Protein 2Q0V (pdb70)

Foldseek 3Di:
DDDDPDDDAPQVVLVVVQVAQVPPHPPPKGKHAPDPPPSSSFKMWMWAQADPPFLSHRAIWIKMWGHDNCPPAAGTWIFTQWFWDAPQADPQGTGNQCVFVCSVVPDSPADPVNVSVSVNVSCPDPRHRHDDTDPGPDGD

Organism: Plasmodium falciparum (isolate 3D7) (NCBI:txid36329)

Structure (mmCIF, N/CA/C/O backbone):
data_2Q0V
#
_entry.id   2Q0V
#
_cell.length_a   101.474
_cell.length_b   101.474
_cell.length_c   83.871
_cell.angle_alpha   90.000
_cell.angle_beta   90.000
_cell.angle_gamma   120.000
#
_symmetry.space_group_name_H-M   'P 65 2 2'
#
loop_
_entity.id
_entity.type
_entity.pdbx_description
1 polymer 'Ubiquitin-conjugating enzyme E2, putative'
2 non-polymer 'PHOSPHATE ION'
3 water water
#
loop_
_atom_site.group_PDB
_atom_site.id
_atom_site.type_symbol
_atom_site.label_atom_id
_atom_site.label_alt_id
_atom_site.label_comp_id
_atom_site.label_asym_id
_atom_site.label_entity_id
_atom_site.label_seq_id
_atom_site.pdbx_PDB_ins_code
_atom_site.Cartn_x
_atom_site.Cartn_y
_atom_site.Cartn_z
_atom_site.occupancy
_atom_site.B_iso_or_equiv
_atom_site.auth_seq_id
_atom_site.auth_comp_id
_atom_site.auth_asym_id
_atom_site.auth_atom_id
_atom_site.pdbx_PDB_model_num
ATOM 1 N N . ASN A 1 13 ? -0.570 -25.840 10.692 1.00 61.96 13 ASN A N 1
ATOM 2 C CA . ASN A 1 13 ? 0.910 -25.586 10.872 1.00 61.61 13 ASN A CA 1
ATOM 3 C C . ASN A 1 13 ? 1.637 -26.538 11.829 1.00 59.95 13 ASN A C 1
ATOM 4 O O . ASN A 1 13 ? 1.258 -26.665 12.988 1.00 60.01 13 ASN A O 1
ATOM 9 N N . LEU A 1 14 ? 2.687 -27.177 11.312 1.00 58.00 14 LEU A N 1
ATOM 10 C CA . LEU A 1 14 ? 3.372 -28.304 11.954 1.00 56.34 14 LEU A CA 1
ATOM 11 C C . LEU A 1 14 ? 4.455 -27.862 12.971 1.00 55.81 14 LEU A C 1
ATOM 12 O O . LEU A 1 14 ? 5.116 -26.810 12.811 1.00 55.92 14 LEU A O 1
ATOM 17 N N . TYR A 1 15 ? 4.608 -28.654 14.034 1.00 53.88 15 TYR A N 1
ATOM 18 C CA . TYR A 1 15 ? 5.674 -28.429 14.985 1.00 52.10 15 TYR A CA 1
ATOM 19 C C . TYR A 1 15 ? 6.315 -29.746 15.321 1.00 51.39 15 TYR A C 1
ATOM 20 O O . TYR A 1 15 ? 5.629 -30.709 15.632 1.00 51.02 15 TYR A O 1
ATOM 29 N N . PHE A 1 16 ? 7.635 -29.788 15.229 1.00 50.66 16 PHE A N 1
ATOM 30 C CA . PHE A 1 16 ? 8.406 -30.829 15.906 1.00 50.97 16 PHE A CA 1
ATOM 31 C C . PHE A 1 16 ? 9.865 -30.388 16.089 1.00 50.74 16 PHE A C 1
ATOM 32 O O . PHE A 1 16 ? 10.412 -29.625 15.294 1.00 50.10 16 PHE A O 1
ATOM 40 N N . GLN A 1 17 ? 10.446 -30.831 17.197 1.00 50.90 17 GLN A N 1
ATOM 41 C CA . GLN A 1 17 ? 11.860 -30.647 17.479 1.00 51.05 17 GLN A CA 1
ATOM 42 C C . GLN A 1 17 ? 12.587 -31.704 16.648 1.00 50.68 17 GLN A C 1
ATOM 43 O O . GLN A 1 17 ? 12.038 -32.784 16.400 1.00 51.55 17 GLN A O 1
ATOM 49 N N . GLY A 1 18 ? 13.792 -31.416 16.182 1.00 49.58 18 GLY A N 1
ATOM 50 C CA . GLY A 1 18 ? 14.523 -32.457 15.473 1.00 48.19 18 GLY A CA 1
ATOM 51 C C . GLY A 1 18 ? 14.511 -32.386 13.958 1.00 47.05 18 GLY A C 1
ATOM 52 O O . GLY A 1 18 ? 13.971 -31.448 13.359 1.00 46.85 18 GLY A O 1
ATOM 53 N N . ILE A 1 19 ? 15.110 -33.397 13.343 1.00 46.37 19 ILE A N 1
ATOM 54 C CA . ILE A 1 19 ? 15.339 -33.391 11.902 1.00 46.34 19 ILE A CA 1
ATOM 55 C C . ILE A 1 19 ? 14.042 -33.301 11.112 1.00 45.87 19 ILE A C 1
ATOM 56 O O . ILE A 1 19 ? 13.037 -33.892 11.496 1.00 45.91 19 ILE A O 1
ATOM 61 N N . VAL A 1 20 ? 14.096 -32.544 10.017 1.00 45.42 20 VAL A N 1
ATOM 62 C CA . VAL A 1 20 ? 12.945 -32.265 9.159 1.00 44.59 20 VAL A CA 1
ATOM 63 C C . VAL A 1 20 ? 13.151 -32.992 7.831 1.00 44.34 20 VAL A C 1
ATOM 64 O O . VAL A 1 20 ? 14.289 -33.304 7.475 1.00 44.62 20 VAL A O 1
ATOM 68 N N . PRO A 1 21 ? 12.058 -33.298 7.107 1.00 43.80 21 PRO A N 1
ATOM 69 C CA . PRO A 1 21 ? 12.229 -33.950 5.809 1.00 43.63 21 PRO A CA 1
ATOM 70 C C . PRO A 1 21 ? 13.014 -33.107 4.782 1.00 43.38 21 PRO A C 1
ATOM 71 O O . PRO A 1 21 ? 12.989 -31.877 4.853 1.00 43.21 21 PRO A O 1
ATOM 75 N N . ARG A 1 22 ? 13.671 -33.792 3.843 1.00 42.94 22 ARG A N 1
ATOM 76 C CA . ARG A 1 22 ? 14.473 -33.197 2.777 1.00 42.79 22 ARG A CA 1
ATOM 77 C C . ARG A 1 22 ? 13.851 -31.948 2.199 1.00 43.33 22 ARG A C 1
ATOM 78 O O . ARG A 1 22 ? 14.535 -30.959 1.984 1.00 44.03 22 ARG A O 1
ATOM 86 N N . SER A 1 23 ? 12.547 -31.985 1.974 1.00 43.72 23 SER A N 1
ATOM 87 C CA . SER A 1 23 ? 11.871 -30.893 1.307 1.00 44.25 23 SER A CA 1
ATOM 88 C C . SER A 1 23 ? 11.773 -29.668 2.210 1.00 44.25 23 SER A C 1
ATOM 89 O O . SER A 1 23 ? 11.916 -28.538 1.736 1.00 44.77 23 SER A O 1
ATOM 92 N N . PHE A 1 24 ? 11.521 -29.898 3.499 1.00 44.18 24 PHE A N 1
ATOM 93 C CA . PHE A 1 24 ? 11.502 -28.838 4.525 1.00 43.87 24 PHE A CA 1
ATOM 94 C C . PHE A 1 24 ? 12.897 -28.211 4.696 1.00 42.28 24 PHE A C 1
ATOM 95 O O . PHE A 1 24 ? 13.067 -27.002 4.726 1.00 41.60 24 PHE A O 1
ATOM 103 N N . ARG A 1 25 ? 13.891 -29.069 4.805 1.00 41.14 25 ARG A N 1
ATOM 104 C CA . ARG A 1 25 ? 15.268 -28.654 4.913 1.00 41.09 25 ARG A CA 1
ATOM 105 C C . ARG A 1 25 ? 15.709 -27.715 3.739 1.00 41.16 25 ARG A C 1
ATOM 106 O O . ARG A 1 25 ? 16.295 -26.673 3.977 1.00 41.52 25 ARG A O 1
ATOM 114 N N . LEU A 1 26 ? 15.382 -28.083 2.504 1.00 40.64 26 LEU A N 1
ATOM 115 C CA . LEU A 1 26 ? 15.761 -27.320 1.337 1.00 40.75 26 LEU A CA 1
ATOM 116 C C . LEU A 1 26 ? 14.942 -26.053 1.210 1.00 41.25 26 LEU A C 1
ATOM 117 O O . LEU A 1 26 ? 15.445 -25.024 0.753 1.00 42.29 26 LEU A O 1
ATOM 122 N N . LEU A 1 27 ? 13.698 -26.090 1.663 1.00 41.47 27 LEU A N 1
ATOM 123 C CA . LEU A 1 27 ? 12.932 -24.852 1.792 1.00 41.67 27 LEU A CA 1
ATOM 124 C C . LEU A 1 27 ? 13.538 -23.853 2.795 1.00 41.20 27 LEU A C 1
ATOM 125 O O . LEU A 1 27 ? 13.530 -22.661 2.534 1.00 41.63 27 LEU A O 1
ATOM 130 N N . ASP A 1 28 ? 14.079 -24.336 3.917 1.00 40.97 28 ASP A N 1
ATOM 131 C CA . ASP A 1 28 ? 14.789 -23.482 4.890 1.00 40.65 28 ASP A CA 1
ATOM 132 C C . ASP A 1 28 ? 16.036 -22.787 4.288 1.00 39.81 28 ASP A C 1
ATOM 133 O O . ASP A 1 28 ? 16.194 -21.576 4.404 1.00 38.71 28 ASP A O 1
ATOM 138 N N . GLU A 1 29 ? 16.884 -23.583 3.633 1.00 38.86 29 GLU A N 1
ATOM 139 C CA . GLU A 1 29 ? 18.068 -23.105 2.942 1.00 38.62 29 GLU A CA 1
ATOM 140 C C . GLU A 1 29 ? 17.746 -22.167 1.780 1.00 38.97 29 GLU A C 1
ATOM 141 O O . GLU A 1 29 ? 18.501 -21.232 1.514 1.00 38.17 29 GLU A O 1
ATOM 147 N N . LEU A 1 30 ? 16.619 -22.396 1.107 1.00 39.58 30 LEU A N 1
ATOM 148 C CA . LEU A 1 30 ? 16.208 -21.524 0.016 1.00 40.06 30 LEU A CA 1
ATOM 149 C C . LEU A 1 30 ? 15.818 -20.128 0.505 1.00 40.09 30 LEU A C 1
ATOM 150 O O . LEU A 1 30 ? 16.188 -19.116 -0.094 1.00 39.81 30 LEU A O 1
ATOM 155 N N . GLU A 1 31 ? 15.067 -20.095 1.599 1.00 40.88 31 GLU A N 1
ATOM 156 C CA . GLU A 1 31 ? 14.624 -18.859 2.244 1.00 42.17 31 GLU A CA 1
ATOM 157 C C . GLU A 1 31 ? 15.814 -18.065 2.773 1.00 40.68 31 GLU A C 1
ATOM 158 O O . GLU A 1 31 ? 15.847 -16.837 2.688 1.00 40.41 31 GLU A O 1
ATOM 164 N N . ARG A 1 32 ? 16.778 -18.796 3.316 1.00 40.12 32 ARG A N 1
ATOM 165 C CA . ARG A 1 32 ? 18.061 -18.269 3.741 1.00 39.99 32 ARG A CA 1
ATOM 166 C C . ARG A 1 32 ? 18.851 -17.634 2.587 1.00 40.21 32 ARG A C 1
ATOM 167 O O . ARG A 1 32 ? 19.302 -16.508 2.706 1.00 39.60 32 ARG A O 1
ATOM 175 N N . GLY A 1 33 ? 19.017 -18.371 1.489 1.00 40.95 33 GLY A N 1
ATOM 176 C CA . GLY A 1 33 ? 19.665 -17.876 0.298 1.00 42.16 33 GLY A CA 1
ATOM 177 C C . GLY A 1 33 ? 19.002 -16.661 -0.322 1.00 43.69 33 GLY A C 1
ATOM 178 O O . GLY A 1 33 ? 19.689 -15.709 -0.661 1.00 43.33 33 GLY A O 1
ATOM 179 N N . GLN A 1 34 ? 17.670 -16.701 -0.455 1.00 45.38 34 GLN A N 1
ATOM 180 C CA . GLN A 1 34 ? 16.874 -15.660 -1.139 1.00 47.31 34 GLN A CA 1
ATOM 181 C C . GLN A 1 34 ? 16.941 -14.338 -0.420 1.00 47.19 34 GLN A C 1
ATOM 182 O O . GLN A 1 34 ? 16.996 -13.286 -1.055 1.00 47.96 34 GLN A O 1
ATOM 188 N N . LYS A 1 35 ? 16.878 -14.392 0.903 1.00 47.11 35 LYS A N 1
ATOM 189 C CA . LYS A 1 35 ? 17.361 -13.299 1.716 1.00 47.41 35 LYS A CA 1
ATOM 190 C C . LYS A 1 35 ? 18.861 -13.246 1.356 0.50 47.75 35 LYS A C 1
ATOM 191 O O . LYS A 1 35 ? 19.611 -14.165 1.686 0.50 48.20 35 LYS A O 1
ATOM 197 N N . GLY A 1 36 ? 19.293 -12.217 0.630 1.00 47.56 36 GLY A N 1
ATOM 198 C CA . GLY A 1 36 ? 20.691 -12.118 0.264 1.00 47.39 36 GLY A CA 1
ATOM 199 C 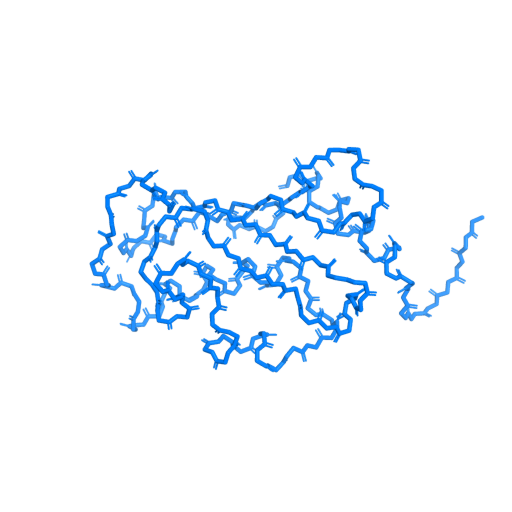C . GLY A 1 36 ? 21.583 -12.248 1.485 1.00 47.83 36 GLY A C 1
ATOM 200 O O . GLY A 1 36 ? 22.735 -11.772 1.498 1.00 47.92 36 GLY A O 1
ATOM 201 N N . VAL A 1 38 ? 23.950 -13.790 2.356 1.00 44.27 38 VAL A N 1
ATOM 202 C CA . VAL A 1 38 ? 23.872 -14.669 3.521 1.00 42.26 38 VAL A CA 1
ATOM 203 C C . VAL A 1 38 ? 25.146 -14.330 4.246 1.00 42.39 38 VAL A C 1
ATOM 204 O O . VAL A 1 38 ? 25.281 -13.148 4.605 1.00 43.99 38 VAL A O 1
ATOM 208 N N . SER A 1 39 ? 26.082 -15.257 4.439 1.00 40.68 39 SER A N 1
ATOM 209 C CA . SER A 1 39 ? 27.354 -14.864 5.006 1.00 41.10 39 SER A CA 1
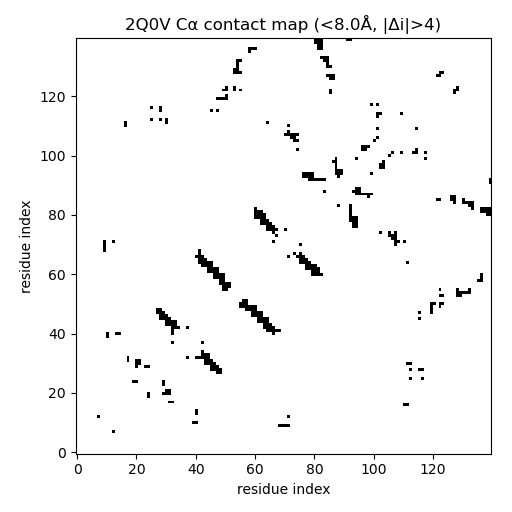ATOM 210 C C . SER A 1 39 ? 28.193 -14.195 3.916 1.00 41.43 39 SER A C 1
ATOM 211 O O . SER A 1 39 ? 27.786 -14.164 2.715 1.00 43.11 39 SER A O 1
ATOM 214 N N . GLU A 1 40 ? 29.333 -13.661 4.319 1.00 39.69 40 GLU A N 1
ATOM 215 C CA . GLU A 1 40 ? 30.252 -12.987 3.394 1.00 39.85 40 GLU A CA 1
ATOM 216 C C . GLU A 1 40 ? 31.168 -13.961 2.624 1.00 39.04 40 GLU A C 1
ATOM 217 O O . GLU A 1 40 ? 31.558 -15.008 3.148 1.00 40.50 40 GLU A O 1
ATOM 223 N N . GLY A 1 41 ? 31.489 -13.716 1.370 1.00 38.79 41 GLY A N 1
ATOM 224 C CA . GLY A 1 41 ? 30.683 -13.126 0.361 1.00 38.46 41 GLY A CA 1
ATOM 225 C C . GLY A 1 41 ? 30.407 -14.420 -0.398 1.00 38.83 41 GLY A C 1
ATOM 226 O O . GLY A 1 41 ? 31.267 -14.949 -1.134 1.00 37.58 41 GLY A O 1
ATOM 227 N N . VAL A 1 42 ? 29.250 -15.005 -0.088 1.00 38.97 42 VAL A N 1
ATOM 228 C CA . VAL A 1 42 ? 28.734 -16.131 -0.824 1.00 39.04 42 VAL A CA 1
ATOM 229 C C . VAL A 1 42 ? 27.292 -15.807 -1.123 1.00 38.74 42 VAL A C 1
ATOM 230 O O . VAL A 1 42 ? 26.650 -15.045 -0.422 1.00 38.80 42 VAL A O 1
ATOM 234 N N . SER A 1 43 ? 26.799 -16.357 -2.217 1.00 39.11 43 SER A N 1
ATOM 235 C CA . SER A 1 43 ? 25.379 -16.361 -2.452 1.00 38.74 43 SER A CA 1
ATOM 236 C C . SER A 1 43 ? 24.992 -17.744 -2.975 1.00 37.88 43 SER A C 1
ATOM 237 O O . SER A 1 43 ? 25.844 -18.524 -3.427 1.00 37.75 43 SER A O 1
ATOM 240 N N . PHE A 1 44 ? 23.716 -18.071 -2.852 1.00 37.28 44 PHE A N 1
ATOM 241 C CA . PHE A 1 44 ? 23.213 -19.346 -3.348 1.00 36.75 44 PHE A CA 1
ATOM 242 C C . PHE A 1 44 ? 21.711 -19.282 -3.572 1.00 37.83 44 PHE A C 1
ATOM 243 O O . PHE A 1 44 ? 20.988 -18.542 -2.890 1.00 36.70 44 PHE A O 1
ATOM 251 N N . GLY A 1 45 ? 21.263 -20.055 -4.560 1.00 39.09 45 GLY A N 1
ATOM 252 C CA . GLY A 1 45 ? 19.844 -20.151 -4.881 1.00 41.02 45 GLY A CA 1
ATOM 253 C C . GLY A 1 45 ? 19.578 -21.239 -5.896 1.00 42.27 45 GLY A C 1
ATOM 254 O O . GLY A 1 45 ? 20.473 -21.974 -6.298 1.00 42.65 45 GLY A O 1
ATOM 255 N N . LEU A 1 46 ? 18.327 -21.350 -6.304 1.00 44.12 46 LEU A N 1
ATOM 256 C CA . LEU A 1 46 ? 17.927 -22.356 -7.262 1.00 45.56 46 LEU A CA 1
ATOM 257 C C . LEU A 1 46 ? 18.418 -21.985 -8.647 1.00 46.78 46 LEU A C 1
ATOM 258 O O . LEU A 1 46 ? 18.412 -20.827 -9.026 1.00 45.95 46 LEU A O 1
ATOM 263 N N . GLU A 1 47 ? 18.886 -22.983 -9.378 1.00 49.54 47 GLU A N 1
ATOM 264 C CA . GLU A 1 47 ? 19.278 -22.813 -10.774 1.00 52.78 47 GLU A CA 1
ATOM 265 C C . GLU A 1 47 ? 18.070 -22.324 -11.582 1.00 53.63 47 GLU A C 1
ATOM 266 O O . GLU A 1 47 ? 18.183 -21.396 -12.389 1.00 53.77 47 GLU A O 1
ATOM 272 N N . SER A 1 48 ? 16.907 -22.927 -11.336 1.00 55.35 48 SER A N 1
ATOM 273 C CA . SER A 1 48 ? 15.658 -22.430 -11.920 1.00 57.05 48 SER A CA 1
ATOM 274 C C . SER A 1 48 ? 14.483 -22.499 -10.942 1.00 57.86 48 SER A C 1
ATOM 275 O O . SER A 1 48 ? 14.261 -23.514 -10.270 1.00 57.76 48 SER A O 1
ATOM 278 N N . ALA A 1 49 ? 13.731 -21.405 -10.890 1.00 59.22 49 ALA A N 1
ATOM 279 C CA . ALA A 1 49 ? 12.669 -21.219 -9.903 1.00 60.64 49 ALA A CA 1
ATOM 280 C C . ALA A 1 49 ? 11.563 -22.280 -9.941 1.00 61.70 49 ALA A C 1
ATOM 281 O O . ALA A 1 49 ? 10.843 -22.452 -8.948 1.00 62.60 49 ALA A O 1
ATOM 283 N N . ASP A 1 50 ? 11.443 -22.999 -11.061 1.00 62.17 50 ASP A N 1
ATOM 284 C CA . ASP A 1 50 ? 10.395 -24.014 -11.221 1.00 62.75 50 ASP A CA 1
ATOM 285 C C . ASP A 1 50 ? 10.768 -25.455 -10.788 1.00 62.24 50 ASP A C 1
ATOM 286 O O . ASP A 1 50 ? 9.920 -26.350 -10.850 1.00 62.37 50 ASP A O 1
ATOM 291 N N . ASP A 1 51 ? 12.019 -25.681 -10.366 1.00 61.61 51 ASP A N 1
ATOM 292 C CA . ASP A 1 51 ? 12.469 -27.017 -9.914 1.00 60.36 51 ASP A CA 1
ATOM 293 C C . ASP A 1 51 ? 11.870 -27.387 -8.567 1.00 59.53 51 ASP A C 1
ATOM 294 O O . ASP A 1 51 ? 12.267 -26.852 -7.528 1.00 59.44 51 ASP A O 1
ATOM 299 N N . ILE A 1 52 ? 10.927 -28.325 -8.594 1.00 58.64 52 ILE A N 1
ATOM 300 C CA . ILE A 1 52 ? 10.138 -28.656 -7.404 1.00 57.43 52 ILE A CA 1
ATOM 301 C C . ILE A 1 52 ? 10.822 -29.701 -6.525 1.00 56.15 52 ILE A C 1
ATOM 302 O O . ILE A 1 52 ? 10.352 -30.002 -5.428 1.00 56.33 52 ILE A O 1
ATOM 307 N N . THR A 1 53 ? 11.929 -30.254 -7.011 1.00 54.31 53 THR A N 1
ATOM 308 C CA . THR A 1 53 ? 12.751 -31.143 -6.204 1.00 52.42 53 THR A CA 1
ATOM 309 C C . THR A 1 53 ? 13.813 -30.360 -5.408 1.00 50.77 53 THR A C 1
ATOM 310 O O . THR A 1 53 ? 14.445 -30.919 -4.494 1.00 50.58 53 THR A O 1
ATOM 314 N N . LEU A 1 54 ? 13.973 -29.072 -5.753 1.00 48.69 54 LEU A N 1
ATOM 315 C CA . LEU A 1 54 ? 14.974 -28.144 -5.166 1.00 46.87 54 LEU A CA 1
ATOM 316 C C . LEU A 1 54 ? 16.387 -28.743 -5.068 1.00 45.48 54 LEU A C 1
ATOM 317 O O . LEU A 1 54 ? 17.063 -28.614 -4.057 1.00 44.41 54 LEU A O 1
ATOM 322 N N . SER A 1 55 ? 16.817 -29.396 -6.136 1.00 43.98 55 SER A N 1
ATOM 323 C CA . SER A 1 55 ? 18.028 -30.180 -6.108 1.00 43.19 55 SER A CA 1
ATOM 324 C C . SER A 1 55 ? 19.267 -29.442 -6.620 1.00 42.09 55 SER A C 1
ATOM 325 O O . SER A 1 55 ? 20.363 -29.692 -6.140 1.00 41.59 55 SER A O 1
ATOM 328 N N . ASN A 1 56 ? 19.079 -28.575 -7.604 1.00 41.50 56 ASN A N 1
ATOM 329 C CA . ASN A 1 56 ? 20.171 -27.891 -8.305 1.00 41.63 56 ASN A CA 1
ATOM 330 C C . ASN A 1 56 ? 20.304 -26.412 -7.917 1.00 39.95 56 ASN A C 1
ATOM 331 O O . ASN A 1 56 ? 19.351 -25.630 -8.055 1.00 39.36 56 ASN A O 1
ATOM 336 N N . TRP A 1 57 ? 21.488 -26.030 -7.457 1.00 38.24 57 TRP A N 1
ATOM 337 C CA . TRP A 1 57 ? 21.680 -24.680 -6.930 1.00 37.55 57 TRP A CA 1
ATOM 338 C C . TRP A 1 57 ? 22.756 -23.944 -7.661 1.00 37.18 57 TRP A C 1
ATOM 339 O O . TRP A 1 57 ? 23.855 -24.468 -7.834 1.00 37.29 57 TRP A O 1
ATOM 350 N N . SER A 1 58 ? 22.424 -22.725 -8.077 1.00 37.23 58 SER A N 1
ATOM 351 C CA . SER A 1 58 ? 23.395 -21.760 -8.567 1.00 38.14 58 SER A CA 1
ATOM 352 C C . SER A 1 58 ? 23.991 -20.935 -7.417 1.00 37.59 58 SER A C 1
ATOM 353 O O . SER A 1 58 ? 23.260 -20.296 -6.662 1.00 37.63 58 SER A O 1
ATOM 356 N N . CYS A 1 59 ? 25.321 -20.947 -7.333 1.00 37.32 59 CYS A N 1
ATOM 357 C CA . CYS A 1 59 ? 26.081 -20.356 -6.233 1.00 37.18 59 CYS A CA 1
ATOM 358 C C . CYS A 1 59 ? 27.197 -19.422 -6.701 1.00 37.20 59 CYS A C 1
ATOM 359 O O . CYS A 1 59 ? 27.745 -19.582 -7.792 1.00 37.54 59 CYS A O 1
ATOM 362 N N . THR A 1 60 ? 27.529 -18.453 -5.860 1.00 37.50 60 THR A N 1
ATOM 363 C CA . THR A 1 60 ? 28.634 -17.535 -6.100 1.00 38.11 60 THR A CA 1
ATOM 364 C C . THR A 1 60 ? 29.549 -17.457 -4.869 1.00 38.48 60 THR A C 1
ATOM 365 O O . THR A 1 60 ? 29.067 -17.344 -3.722 1.00 38.30 60 THR A O 1
ATOM 369 N N . ILE A 1 61 ? 30.856 -17.520 -5.133 1.00 38.17 61 ILE A N 1
ATOM 370 C CA . ILE A 1 61 ? 31.910 -17.270 -4.162 1.00 38.89 61 ILE A CA 1
ATOM 371 C C . ILE A 1 61 ? 32.740 -16.036 -4.612 1.00 38.30 61 ILE A C 1
ATOM 372 O O . ILE A 1 61 ? 33.316 -16.023 -5.713 1.00 37.29 61 ILE A O 1
ATOM 377 N N . PHE A 1 62 ? 32.803 -15.020 -3.755 1.00 37.57 62 PHE A N 1
ATOM 378 C CA . PHE A 1 62 ? 33.826 -13.980 -3.876 1.00 36.83 62 PHE A CA 1
ATOM 379 C C . PHE A 1 62 ? 35.215 -14.486 -3.450 1.00 35.64 62 PHE A C 1
ATOM 380 O O . PHE A 1 62 ? 35.375 -15.108 -2.394 1.00 34.28 62 PHE A O 1
ATOM 388 N N . GLY A 1 63 ? 36.207 -14.247 -4.300 1.00 34.51 63 GLY A N 1
ATOM 389 C CA . GLY A 1 63 ? 37.598 -14.548 -3.983 1.00 33.94 63 GLY A CA 1
ATOM 390 C C . GLY A 1 63 ? 38.073 -13.900 -2.701 1.00 34.33 63 GLY A C 1
ATOM 391 O O . GLY A 1 63 ? 37.564 -12.878 -2.257 1.00 33.73 63 GLY A O 1
ATOM 392 N N . GLN A 1 64 ? 39.064 -14.510 -2.088 1.00 35.06 64 GLN A N 1
ATOM 393 C CA . GLN A 1 64 ? 39.527 -14.073 -0.784 1.00 35.95 64 GLN A CA 1
ATOM 394 C C . GLN A 1 64 ? 40.555 -12.892 -0.921 1.00 35.76 64 GLN A C 1
ATOM 395 O O . GLN A 1 64 ? 41.548 -13.005 -1.667 1.00 36.12 64 GLN A O 1
ATOM 401 N N . PRO A 1 65 ? 40.289 -11.738 -0.265 1.00 35.57 65 PRO A N 1
ATOM 402 C CA . PRO A 1 65 ? 41.300 -10.654 -0.313 1.00 36.11 65 PRO A CA 1
ATOM 403 C C . PRO A 1 65 ? 42.695 -11.101 0.156 1.00 37.57 65 PRO A C 1
ATOM 404 O O . PRO A 1 65 ? 42.840 -11.791 1.203 1.00 37.72 65 PRO A O 1
ATOM 408 N N . GLY A 1 66 ? 43.700 -10.737 -0.643 1.00 38.15 66 GLY A N 1
ATOM 409 C CA . GLY A 1 66 ? 45.099 -10.979 -0.322 1.00 38.17 66 GLY A CA 1
ATOM 410 C C . GLY A 1 66 ? 45.630 -12.271 -0.903 1.00 38.71 66 GLY A C 1
ATOM 411 O O . GLY A 1 66 ? 46.630 -12.808 -0.416 1.00 39.21 66 GLY A O 1
ATOM 412 N N . THR A 1 67 ? 44.979 -12.780 -1.945 1.00 38.37 67 THR A N 1
ATOM 413 C CA . THR A 1 67 ? 45.317 -14.097 -2.474 1.00 38.14 67 THR A CA 1
ATOM 414 C C . THR A 1 67 ? 45.264 -13.983 -3.981 1.00 38.77 67 THR A C 1
ATOM 415 O O . THR A 1 67 ? 44.815 -12.961 -4.506 1.00 39.23 67 THR A O 1
ATOM 419 N N . VAL A 1 68 ? 45.692 -15.020 -4.685 1.00 38.85 68 VAL A N 1
ATOM 420 C CA . VAL A 1 68 ? 45.561 -15.045 -6.141 1.00 39.32 68 VAL A CA 1
ATOM 421 C C . VAL A 1 68 ? 44.094 -15.013 -6.621 1.00 39.54 68 VAL A C 1
ATOM 422 O O . VAL A 1 68 ? 43.830 -14.955 -7.837 1.00 40.26 68 VAL A O 1
ATOM 426 N N . PHE A 1 69 ? 43.155 -15.087 -5.672 1.00 38.75 69 PHE A N 1
ATOM 427 C CA . PHE A 1 69 ? 41.706 -15.193 -5.943 1.00 38.10 69 PHE A CA 1
ATOM 428 C C . PHE A 1 69 ? 41.046 -13.830 -5.755 1.00 38.45 69 PHE A C 1
ATOM 429 O O . PHE A 1 69 ? 39.900 -13.625 -6.130 1.00 38.25 69 PHE A O 1
ATOM 437 N N . GLU A 1 70 ? 41.791 -12.928 -5.130 1.00 39.59 70 GLU A N 1
ATOM 438 C CA . GLU A 1 70 ? 41.417 -11.545 -4.871 1.00 41.48 70 GLU A CA 1
ATOM 439 C C . GLU A 1 70 ? 40.588 -10.936 -5.990 1.00 41.42 70 GLU A C 1
ATOM 440 O O . GLU A 1 70 ? 41.021 -10.937 -7.161 1.00 41.48 70 GLU A O 1
ATOM 446 N N . ASN A 1 71 ? 39.415 -10.416 -5.635 1.00 41.16 71 ASN A N 1
ATOM 447 C CA . ASN A 1 71 ? 38.546 -9.662 -6.575 1.00 41.81 71 ASN A CA 1
ATOM 448 C C . ASN A 1 71 ? 37.927 -10.440 -7.731 1.00 41.29 71 ASN A C 1
ATOM 449 O O . ASN A 1 71 ? 37.416 -9.843 -8.685 1.00 41.44 71 ASN A O 1
ATOM 454 N N . ARG A 1 72 ? 37.964 -11.762 -7.637 1.00 40.17 72 ARG A N 1
ATOM 455 C CA . ARG A 1 72 ? 37.339 -12.594 -8.636 1.00 38.75 72 ARG A CA 1
ATOM 456 C C . AR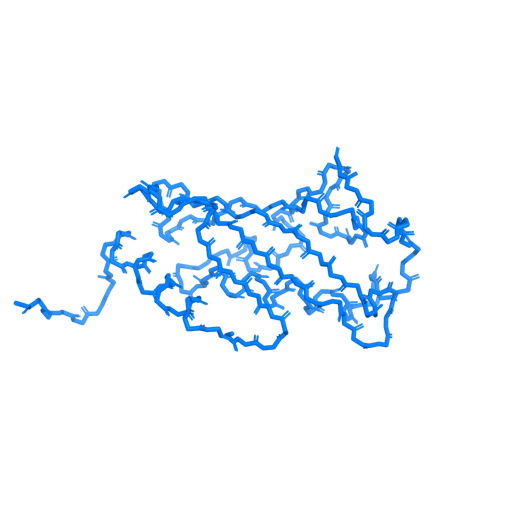G A 1 72 ? 36.033 -13.194 -8.111 1.00 37.81 72 ARG A C 1
ATOM 457 O O . ARG A 1 72 ? 35.881 -13.429 -6.902 1.00 37.47 72 ARG A O 1
ATOM 465 N N . ILE A 1 73 ? 35.107 -13.419 -9.037 1.00 36.40 73 ILE A N 1
ATOM 466 C CA . ILE A 1 73 ? 33.829 -14.026 -8.770 1.00 35.78 73 ILE A CA 1
ATOM 467 C C . ILE A 1 73 ? 33.860 -15.419 -9.356 1.00 35.07 73 ILE A C 1
ATOM 468 O O . ILE A 1 73 ? 34.190 -15.587 -10.525 1.00 35.05 73 ILE A O 1
ATOM 473 N N . TYR A 1 74 ? 33.516 -16.417 -8.545 1.00 34.33 74 TYR A N 1
ATOM 474 C CA . TYR A 1 74 ? 33.464 -17.793 -9.025 1.00 33.29 74 TYR A CA 1
ATOM 475 C C . TYR A 1 74 ? 32.050 -18.260 -8.991 1.00 33.40 74 TYR A C 1
ATOM 476 O O . TYR A 1 74 ? 31.378 -18.101 -7.976 1.00 33.59 74 TYR A O 1
ATOM 485 N N . SER A 1 75 ? 31.594 -18.800 -10.123 1.00 33.75 75 SER A N 1
ATOM 486 C CA . SER A 1 75 ? 30.272 -19.413 -10.256 1.00 34.00 75 SER A CA 1
ATOM 487 C C . SER A 1 75 ? 30.352 -20.931 -10.059 1.00 33.97 75 SER A C 1
ATOM 488 O O . SER A 1 75 ? 31.282 -21.590 -10.553 1.00 33.01 75 SER A O 1
ATOM 491 N N . LEU A 1 76 ? 29.375 -21.481 -9.337 1.00 33.23 76 LEU A N 1
ATOM 492 C CA . LEU A 1 76 ? 29.359 -22.888 -9.127 1.00 33.42 76 LEU A CA 1
ATOM 493 C C . LEU A 1 76 ? 27.970 -23.466 -8.998 1.00 34.28 76 LEU A C 1
ATOM 494 O O . LEU A 1 76 ? 26.999 -22.736 -8.903 1.00 34.55 76 LEU A O 1
ATOM 499 N N . THR A 1 77 ? 27.896 -24.788 -9.091 1.00 35.32 77 THR A N 1
ATOM 500 C CA . THR A 1 77 ? 26.643 -25.508 -9.142 1.00 36.59 77 THR A CA 1
ATOM 501 C C . THR A 1 77 ? 26.699 -26.571 -8.056 1.00 36.10 77 THR A C 1
ATOM 502 O O . THR A 1 77 ? 27.645 -27.339 -7.990 1.00 36.43 77 THR A O 1
ATOM 506 N N . ILE A 1 78 ? 25.702 -26.573 -7.179 1.00 36.26 78 ILE A N 1
ATOM 507 C CA . ILE A 1 78 ? 25.580 -27.605 -6.131 1.00 35.91 78 ILE A CA 1
ATOM 508 C C . ILE A 1 78 ? 24.348 -28.481 -6.418 1.00 36.24 78 ILE A C 1
ATOM 509 O O . ILE A 1 78 ? 23.267 -27.992 -6.667 1.00 35.41 78 ILE A O 1
ATOM 514 N N . PHE A 1 79 ? 24.525 -29.784 -6.427 1.00 38.23 79 PHE A N 1
ATOM 515 C CA . PHE A 1 79 ? 23.406 -30.648 -6.702 1.00 40.12 79 PHE A CA 1
ATOM 516 C C . PHE A 1 79 ? 23.110 -31.506 -5.504 1.00 40.59 79 PHE A C 1
ATOM 517 O O . PHE A 1 79 ? 23.954 -32.310 -5.117 1.00 40.98 79 PHE A O 1
ATOM 525 N N . CYS A 1 80 ? 21.918 -31.360 -4.935 1.00 41.46 80 CYS A N 1
ATOM 526 C CA . CYS A 1 80 ? 21.499 -32.180 -3.783 1.00 43.17 80 CYS A CA 1
ATOM 527 C C . CYS A 1 80 ? 20.626 -33.362 -4.227 1.00 44.43 80 CYS A C 1
ATOM 528 O O . CYS A 1 80 ? 19.468 -33.156 -4.592 1.00 45.04 80 CYS A O 1
ATOM 531 N N . ASP A 1 81 ? 21.154 -34.586 -4.189 1.00 45.73 81 ASP A N 1
ATOM 532 C CA . ASP A 1 81 ? 20.338 -35.767 -4.541 1.00 47.46 81 ASP A CA 1
ATOM 533 C C . ASP A 1 81 ? 19.207 -36.057 -3.523 1.00 48.24 81 ASP A C 1
ATOM 534 O O . ASP A 1 81 ? 18.994 -35.282 -2.569 1.00 47.91 81 ASP A O 1
ATOM 539 N N . ASP A 1 82 ? 18.471 -37.154 -3.727 1.00 48.78 82 ASP A N 1
ATOM 540 C CA . ASP A 1 82 ? 17.317 -37.402 -2.870 1.00 49.40 82 ASP A CA 1
ATOM 541 C C . ASP A 1 82 ? 17.659 -37.911 -1.449 1.00 48.39 82 ASP A C 1
ATOM 542 O O . ASP A 1 82 ? 16.790 -37.920 -0.583 1.00 47.87 82 ASP A O 1
ATOM 547 N N . ASN A 1 83 ? 18.929 -38.264 -1.210 1.00 47.44 83 ASN A N 1
ATOM 548 C CA . ASN A 1 83 ? 19.423 -38.612 0.130 1.00 47.06 83 ASN A CA 1
ATOM 549 C C . ASN A 1 83 ? 19.900 -37.391 0.957 1.00 46.08 83 ASN A C 1
ATOM 550 O O . ASN A 1 83 ? 20.281 -37.530 2.136 1.00 45.55 83 ASN A O 1
ATOM 555 N N . TYR A 1 84 ? 19.915 -36.216 0.323 1.00 44.94 84 TYR A N 1
ATOM 556 C CA . TYR A 1 84 ? 20.268 -34.962 0.982 1.00 44.01 84 TYR A CA 1
ATOM 557 C C . TYR A 1 84 ? 19.241 -34.587 2.058 1.00 43.53 84 TYR A C 1
ATOM 558 O O . TYR A 1 84 ? 18.056 -34.617 1.783 1.00 44.18 84 TYR A O 1
ATOM 567 N N . PRO A 1 85 ? 19.679 -34.150 3.256 1.00 43.33 85 PRO A N 1
ATOM 568 C CA . PRO A 1 85 ? 21.004 -33.782 3.779 1.00 42.81 85 PRO A CA 1
ATOM 569 C C . PRO A 1 85 ? 21.892 -34.872 4.347 1.00 43.03 85 PRO A C 1
ATOM 570 O O . PRO A 1 85 ? 22.989 -34.560 4.803 1.00 42.32 85 PRO A O 1
ATOM 574 N N . ASP A 1 86 ? 21.451 -36.128 4.335 1.00 43.38 86 ASP A N 1
ATOM 575 C CA . ASP A 1 86 ? 22.262 -37.188 4.932 1.00 43.73 86 ASP A CA 1
ATOM 576 C C . ASP A 1 86 ? 23.520 -37.522 4.122 1.00 43.47 86 ASP A C 1
ATOM 577 O O . ASP A 1 86 ? 24.529 -37.971 4.681 1.00 43.70 86 ASP A O 1
ATOM 582 N N . SER A 1 87 ? 23.456 -37.279 2.817 1.00 43.11 87 SER A N 1
ATOM 583 C CA . SER A 1 87 ? 24.593 -37.450 1.929 1.00 43.61 87 SER A CA 1
ATOM 584 C C . SER A 1 87 ? 25.071 -36.085 1.423 1.00 43.03 87 SER A C 1
ATOM 585 O O . SER A 1 87 ? 24.255 -35.180 1.276 1.00 42.21 87 SER A O 1
ATOM 588 N N . PRO A 1 88 ? 26.392 -35.940 1.147 1.00 43.00 88 PRO A N 1
ATOM 589 C CA . PRO A 1 88 ? 26.878 -34.648 0.666 1.00 42.82 88 PRO A CA 1
ATOM 590 C C . PRO A 1 88 ? 26.360 -34.324 -0.734 1.00 42.81 88 PRO A C 1
ATOM 591 O O . PRO A 1 88 ? 26.139 -35.231 -1.538 1.00 43.90 88 PRO A O 1
ATOM 595 N N . PRO A 1 89 ? 26.179 -33.032 -1.043 1.00 42.42 89 PRO A N 1
ATOM 596 C CA . PRO A 1 89 ? 25.847 -32.710 -2.424 1.00 41.54 89 PRO A CA 1
ATOM 597 C C . PRO A 1 89 ? 27.094 -32.873 -3.287 1.00 41.32 89 PRO A C 1
ATOM 598 O O . PRO A 1 89 ? 28.194 -33.052 -2.747 1.00 40.93 89 PRO A O 1
ATOM 602 N N . THR A 1 90 ? 26.926 -32.838 -4.609 1.00 41.18 90 THR A N 1
ATOM 603 C CA . THR A 1 90 ? 28.068 -32.743 -5.518 1.00 40.71 90 THR A CA 1
ATOM 604 C C . THR A 1 90 ? 28.297 -31.270 -5.786 1.00 39.50 90 THR A C 1
ATOM 605 O O . THR A 1 90 ? 27.336 -30.486 -5.923 1.00 38.86 90 THR A O 1
ATOM 609 N N . VAL A 1 91 ? 29.574 -30.903 -5.859 1.00 38.74 91 VAL A N 1
ATOM 610 C CA . VAL A 1 91 ? 29.976 -29.523 -6.017 1.00 37.85 91 VAL A CA 1
ATOM 6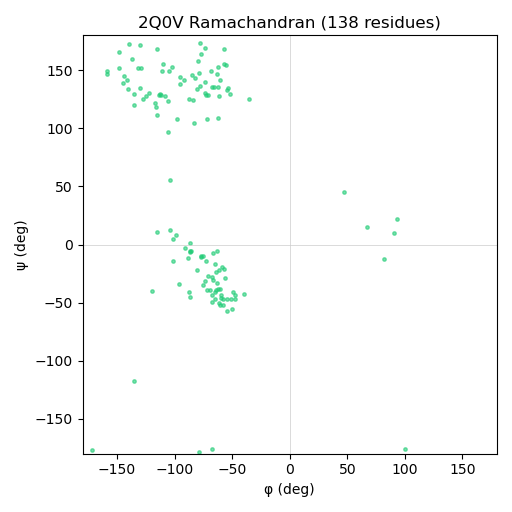11 C C . VAL A 1 91 ? 30.880 -29.414 -7.236 1.00 38.26 91 VAL A C 1
ATOM 612 O O . VAL A 1 91 ? 31.862 -30.150 -7.359 1.00 37.57 91 VAL A O 1
ATOM 616 N N . LYS A 1 92 ? 30.541 -28.495 -8.137 1.00 38.85 92 LYS A N 1
ATOM 617 C CA . LYS A 1 92 ? 31.441 -28.149 -9.230 1.00 39.71 92 LYS A CA 1
ATOM 618 C C . LYS A 1 92 ? 31.483 -26.666 -9.594 1.00 39.63 92 LYS A C 1
ATOM 619 O O . LYS A 1 92 ? 30.467 -25.943 -9.567 1.00 39.62 92 LYS A O 1
ATOM 625 N N . PHE A 1 93 ? 32.694 -26.227 -9.902 1.00 38.87 93 PHE A N 1
ATOM 626 C CA . PHE A 1 93 ? 32.919 -24.892 -10.377 1.00 38.79 93 PHE A CA 1
ATOM 627 C C . PHE A 1 93 ? 32.574 -24.861 -11.864 1.00 39.76 93 PHE A C 1
ATOM 628 O O . PHE A 1 93 ? 32.956 -25.758 -12.636 1.00 39.71 93 PHE A O 1
ATOM 636 N N . ASP A 1 94 ? 31.821 -23.834 -12.234 1.00 40.14 94 ASP A N 1
ATOM 637 C CA . ASP A 1 94 ? 31.606 -23.463 -13.607 1.00 40.61 94 ASP A CA 1
ATOM 638 C C . ASP A 1 94 ? 32.763 -22.513 -14.011 1.00 40.63 94 ASP A C 1
ATOM 639 O O . ASP A 1 94 ? 33.314 -22.645 -15.093 1.00 40.99 94 ASP A O 1
ATOM 644 N N . THR A 1 95 ? 33.144 -21.591 -13.116 1.00 40.06 95 THR A N 1
ATOM 645 C CA . THR A 1 95 ? 34.307 -20.727 -13.296 1.00 39.33 95 THR A CA 1
ATOM 646 C C . THR A 1 95 ? 35.574 -21.505 -12.978 1.00 40.22 95 THR A C 1
ATOM 647 O O . THR A 1 95 ? 35.632 -22.267 -11.981 1.00 39.78 95 THR A O 1
ATOM 651 N N . LYS A 1 96 ? 36.578 -21.315 -13.840 1.00 40.59 96 LYS A N 1
ATOM 652 C CA . LYS A 1 96 ? 37.843 -22.009 -13.744 1.00 41.15 96 LYS A CA 1
ATOM 653 C C . LYS A 1 96 ? 38.603 -21.576 -12.515 1.00 41.05 96 LYS A C 1
ATOM 654 O O . LYS A 1 96 ? 38.711 -20.389 -12.228 1.00 41.67 96 LYS A O 1
ATOM 660 N N . ILE A 1 97 ? 39.156 -22.554 -11.810 1.00 40.37 97 ILE A N 1
ATOM 661 C CA . ILE A 1 97 ? 39.907 -22.292 -10.611 1.00 39.89 97 ILE A CA 1
ATOM 662 C C . ILE A 1 97 ? 41.018 -23.336 -10.469 1.00 40.47 97 ILE A C 1
ATOM 663 O O . ILE A 1 97 ? 40.914 -24.461 -10.977 1.00 40.55 97 ILE A O 1
ATOM 668 N N . GLU A 1 98 ? 42.100 -22.951 -9.816 1.00 41.13 98 GLU A N 1
ATOM 669 C CA . GLU A 1 98 ? 43.115 -23.926 -9.397 1.00 42.19 98 GLU A CA 1
ATOM 670 C C . GLU A 1 98 ? 43.137 -23.944 -7.892 1.00 41.15 98 GLU A C 1
ATOM 671 O O . GLU A 1 98 ? 43.503 -22.948 -7.251 1.00 40.74 98 GLU A O 1
ATOM 677 N N . MET A 1 99 ? 42.680 -25.065 -7.339 1.00 41.10 99 MET A N 1
ATOM 678 C CA . MET A 1 99 ? 42.710 -25.304 -5.890 1.00 41.27 99 MET A CA 1
ATOM 679 C C . MET A 1 99 ? 43.006 -26.768 -5.651 1.00 39.87 99 MET A C 1
ATOM 680 O O . MET A 1 99 ? 42.537 -27.628 -6.403 1.00 40.69 99 MET A O 1
ATOM 685 N N . SER A 1 100 ? 43.743 -27.075 -4.591 1.00 38.83 100 SER A N 1
ATOM 686 C CA . SER A 1 100 ? 44.057 -28.482 -4.295 1.00 37.91 100 SER A CA 1
ATOM 687 C C . SER A 1 100 ? 42.839 -29.424 -4.127 1.00 36.99 100 SER A C 1
ATOM 688 O O . SER A 1 100 ? 42.981 -30.634 -4.278 1.00 37.68 100 SER A O 1
ATOM 691 N N . CYS A 1 101 ? 41.657 -28.891 -3.835 1.00 36.02 101 CYS A N 1
ATOM 692 C CA . CYS A 1 101 ? 40.435 -29.722 -3.712 1.00 35.99 101 CYS A CA 1
ATOM 693 C C . CYS A 1 101 ? 39.496 -29.612 -4.927 1.00 35.93 101 CYS A C 1
ATOM 694 O O . CYS A 1 101 ? 38.351 -30.045 -4.866 1.00 35.47 101 CYS A O 1
ATOM 697 N N . VAL A 1 102 ? 39.979 -29.013 -6.018 1.00 35.92 102 VAL A N 1
ATOM 698 C CA . VAL A 1 102 ? 39.232 -28.961 -7.281 1.00 36.00 102 VAL A CA 1
ATOM 699 C C . VAL A 1 102 ? 39.945 -29.803 -8.360 1.00 36.36 102 VAL A C 1
ATOM 700 O O . VAL A 1 102 ? 41.137 -29.643 -8.587 1.00 36.88 102 VAL A O 1
ATOM 704 N N . ASP A 1 103 ? 39.219 -30.693 -9.029 1.00 36.99 103 ASP A N 1
ATOM 705 C CA . ASP A 1 103 ? 39.834 -31.501 -10.099 1.00 37.56 103 ASP A CA 1
ATOM 706 C C . ASP A 1 103 ? 39.995 -30.741 -11.438 1.00 38.30 103 ASP A C 1
ATOM 707 O O . ASP A 1 103 ? 39.668 -29.537 -11.539 1.00 38.41 103 ASP A O 1
ATOM 712 N N . ASN A 1 104 ? 40.512 -31.437 -12.449 1.00 39.07 104 ASN A N 1
ATOM 713 C CA . ASN A 1 104 ? 40.738 -30.828 -13.777 1.00 40.50 104 ASN A CA 1
ATOM 714 C C . ASN A 1 104 ? 39.492 -30.317 -14.494 1.00 40.95 104 ASN A C 1
ATOM 715 O O . ASN A 1 104 ? 39.610 -29.468 -15.360 1.00 41.90 104 ASN A O 1
ATOM 720 N N . CYS A 1 105 ? 38.320 -30.829 -14.126 1.00 41.18 105 CYS A N 1
ATOM 721 C CA . CYS A 1 105 ? 37.043 -30.366 -14.687 1.00 42.23 105 CYS A CA 1
ATOM 722 C C . CYS A 1 105 ? 36.267 -29.417 -13.773 1.00 41.73 105 CYS A C 1
ATOM 723 O O . CYS A 1 10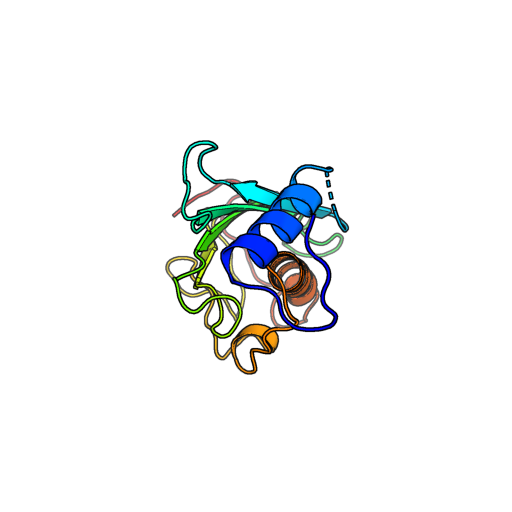5 ? 35.136 -29.028 -14.083 1.00 41.86 105 CYS A O 1
ATOM 726 N N . GLY A 1 106 ? 36.866 -29.052 -12.648 1.00 41.68 106 GLY A N 1
ATOM 727 C CA . GLY A 1 106 ? 36.247 -28.085 -11.748 1.00 41.43 106 GLY A CA 1
ATOM 728 C C . GLY A 1 106 ? 35.377 -28.735 -10.700 1.00 41.55 106 GLY A C 1
ATOM 729 O O . GLY A 1 106 ? 34.633 -28.051 -9.995 1.00 41.57 106 GLY A O 1
ATOM 730 N N . ARG A 1 107 ? 35.430 -30.058 -10.584 1.00 41.21 107 ARG A N 1
ATOM 731 C CA . ARG A 1 107 ? 34.604 -30.619 -9.547 1.00 42.03 107 ARG A CA 1
ATOM 732 C C . ARG A 1 107 ? 35.354 -30.851 -8.255 1.00 40.13 107 ARG A C 1
ATOM 733 O O . ARG A 1 107 ? 36.568 -31.091 -8.265 1.00 40.02 107 ARG A O 1
ATOM 741 N N . VAL A 1 108 ? 34.654 -30.632 -7.146 1.00 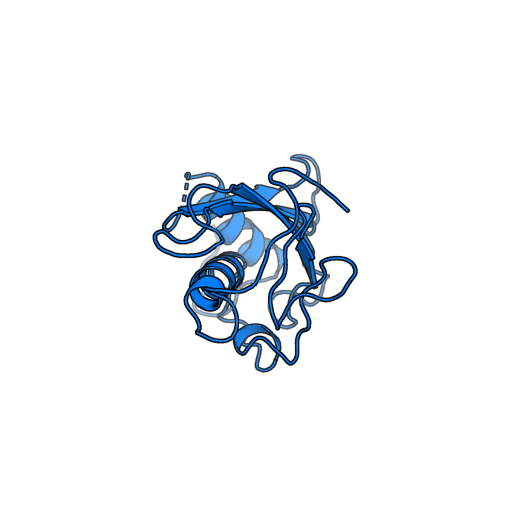38.16 108 VAL A N 1
ATOM 742 C CA . VAL A 1 108 ? 35.298 -30.703 -5.851 1.00 37.08 108 VAL A CA 1
ATOM 743 C C . VAL A 1 108 ? 35.637 -32.153 -5.515 1.00 36.48 108 VAL A C 1
ATOM 744 O O . VAL A 1 108 ? 34.810 -33.061 -5.670 1.00 36.13 108 VAL A O 1
ATOM 748 N N . ILE A 1 109 ? 36.896 -32.358 -5.146 1.00 35.72 109 ILE A N 1
ATOM 749 C CA . ILE A 1 109 ? 37.394 -33.652 -4.744 1.00 35.23 109 ILE A CA 1
ATOM 750 C C . ILE A 1 109 ? 37.024 -33.824 -3.272 1.00 36.24 109 ILE A C 1
ATOM 751 O O . ILE A 1 109 ? 37.623 -33.217 -2.392 1.00 35.97 109 ILE A O 1
ATOM 756 N N . LYS A 1 110 ? 36.001 -34.641 -3.044 1.00 37.54 110 LYS A N 1
ATOM 757 C CA . LYS A 1 110 ? 35.400 -34.880 -1.743 1.00 38.94 110 LYS A CA 1
ATOM 758 C C . LYS A 1 110 ? 36.437 -35.152 -0.643 1.00 38.25 110 LYS A C 1
ATOM 759 O O . LYS A 1 110 ? 36.348 -34.590 0.439 1.00 38.31 110 LYS A O 1
ATOM 765 N N . ASN A 1 111 ? 37.445 -35.963 -0.945 1.00 37.82 111 ASN A N 1
ATOM 766 C CA . ASN A 1 111 ? 38.429 -36.369 0.052 1.00 37.21 111 ASN A CA 1
ATOM 767 C C . ASN A 1 111 ? 39.484 -35.320 0.387 1.00 36.73 111 ASN A C 1
ATOM 768 O O . ASN A 1 111 ? 40.241 -35.471 1.360 1.00 36.19 111 ASN A O 1
ATOM 773 N N . ASN A 1 112 ? 39.514 -34.252 -0.407 1.00 36.19 112 ASN A N 1
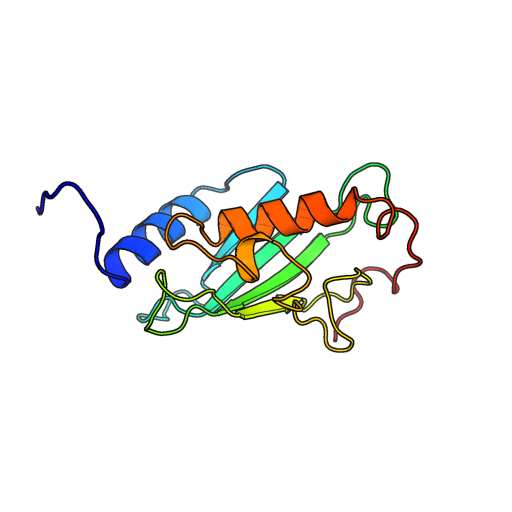ATOM 774 C CA . ASN A 1 112 ? 40.381 -33.104 -0.148 1.00 36.07 112 ASN A CA 1
ATOM 775 C C . ASN A 1 112 ? 39.715 -31.898 0.538 1.00 35.75 112 ASN A C 1
ATOM 776 O O . ASN A 1 112 ? 40.315 -30.840 0.633 1.00 35.86 112 ASN A O 1
ATOM 781 N N . LEU A 1 113 ? 38.476 -32.057 0.987 1.00 35.81 113 LEU A N 1
ATOM 782 C CA . LEU A 1 113 ? 37.748 -31.014 1.698 1.00 36.00 113 LEU A CA 1
ATOM 783 C C . LEU A 1 113 ? 37.077 -31.704 2.902 1.00 36.80 113 LEU A C 1
ATOM 784 O O . LEU A 1 113 ? 36.289 -32.646 2.710 1.00 37.41 113 LEU A O 1
ATOM 789 N N . HIS A 1 114 ? 37.410 -31.261 4.122 1.00 37.38 114 HIS A N 1
ATOM 790 C CA . HIS A 1 114 ? 36.918 -31.883 5.365 1.00 37.80 114 HIS A CA 1
ATOM 791 C C . HIS A 1 114 ? 35.430 -32.065 5.376 1.00 37.25 114 HIS A C 1
ATOM 792 O O . HIS A 1 114 ? 34.959 -33.166 5.574 1.00 37.71 114 HIS A O 1
ATOM 799 N N . ILE A 1 115 ? 34.673 -30.993 5.172 1.00 37.27 115 ILE A N 1
ATOM 800 C CA . ILE A 1 115 ? 33.233 -31.091 5.357 1.00 36.77 115 ILE A CA 1
ATOM 801 C C . ILE A 1 115 ? 32.566 -32.048 4.383 1.00 36.84 115 ILE A C 1
ATOM 802 O O . ILE A 1 115 ? 31.483 -32.527 4.677 1.00 36.73 115 ILE A O 1
ATOM 807 N N . LEU A 1 116 ? 33.182 -32.314 3.227 1.00 37.22 116 LEU A N 1
ATOM 808 C CA . LEU A 1 116 ? 32.596 -33.268 2.260 1.00 37.00 116 LEU A CA 1
ATOM 809 C C . LEU A 1 116 ? 33.034 -34.673 2.578 1.00 37.53 116 LEU A C 1
ATOM 810 O O . LEU A 1 116 ? 32.215 -35.585 2.564 1.00 37.75 116 LEU A O 1
ATOM 815 N N . LYS A 1 117 ? 34.330 -34.828 2.850 1.00 38.37 117 LYS A N 1
ATOM 816 C CA . LYS A 1 117 ? 34.934 -36.085 3.267 1.00 39.83 117 LYS A CA 1
ATOM 817 C C . LYS A 1 117 ? 34.228 -36.652 4.494 1.00 41.09 117 LYS A C 1
ATOM 818 O O . LYS A 1 117 ? 33.720 -37.783 4.479 1.00 41.38 117 LYS A O 1
ATOM 824 N N . ASN A 1 118 ? 34.196 -35.855 5.557 1.00 41.65 118 ASN A N 1
ATOM 825 C CA . ASN A 1 118 ? 33.544 -36.250 6.792 1.00 41.97 118 ASN A CA 1
ATOM 826 C C . ASN A 1 118 ? 32.243 -35.531 6.894 1.00 42.13 118 ASN A C 1
ATOM 827 O O . ASN A 1 118 ? 32.020 -34.845 7.879 1.00 42.72 118 ASN A O 1
ATOM 832 N N . TRP A 1 119 ? 31.395 -35.671 5.881 1.00 42.00 119 TRP A N 1
ATOM 833 C CA . TRP A 1 119 ? 30.128 -34.955 5.858 1.00 43.32 119 TRP A CA 1
ATOM 834 C C . TRP A 1 119 ? 29.350 -35.300 7.109 1.00 44.74 119 TRP A C 1
ATOM 835 O O . TRP A 1 119 ? 29.594 -36.357 7.712 1.00 45.99 119 TRP A O 1
ATOM 846 N N . ASN A 1 120 ? 28.450 -34.386 7.497 1.00 45.47 120 ASN A N 1
ATOM 847 C CA . ASN A 1 120 ? 27.585 -34.471 8.674 1.00 45.34 120 ASN A CA 1
ATOM 848 C C . ASN A 1 120 ? 26.308 -33.802 8.163 1.00 45.18 120 ASN A C 1
ATOM 849 O O . ASN A 1 120 ? 26.387 -32.817 7.393 1.00 45.62 120 ASN A O 1
ATOM 854 N N . ARG A 1 121 ? 25.127 -34.333 8.497 1.00 43.79 121 ARG A N 1
ATOM 855 C CA . ARG A 1 121 ? 23.877 -33.743 7.957 1.00 41.81 121 ARG A CA 1
ATOM 856 C C . ARG A 1 121 ? 23.581 -32.320 8.487 1.00 39.36 121 ARG A C 1
ATOM 857 O O . ARG A 1 121 ? 22.643 -31.659 8.060 1.00 39.12 121 ARG A O 1
ATOM 865 N N . ASN A 1 122 ? 24.370 -31.874 9.450 1.00 37.11 122 ASN A N 1
ATOM 866 C CA . ASN A 1 122 ? 24.251 -30.532 9.999 1.00 35.72 122 ASN A CA 1
ATOM 867 C C . ASN A 1 122 ? 25.031 -29.445 9.226 1.00 35.01 122 ASN A C 1
ATOM 868 O O . ASN A 1 122 ? 24.929 -28.265 9.565 1.00 34.93 122 ASN A O 1
ATOM 873 N N . TYR A 1 123 ? 25.815 -29.851 8.224 1.00 33.77 123 TYR A N 1
ATOM 874 C CA . TYR A 1 123 ? 26.391 -28.932 7.246 1.00 32.99 123 TYR A CA 1
ATOM 875 C C . TYR A 1 123 ? 25.334 -28.581 6.193 1.00 32.94 123 TYR A C 1
ATOM 876 O O . TYR A 1 123 ? 24.339 -29.308 6.013 1.00 32.15 123 TYR A O 1
ATOM 885 N N . THR A 1 124 ? 25.541 -27.444 5.518 1.00 32.66 124 THR A N 1
ATOM 886 C CA . THR A 1 124 ? 24.586 -26.894 4.549 1.00 31.71 124 THR A CA 1
ATOM 887 C C . THR A 1 124 ? 25.303 -26.547 3.260 1.00 31.56 124 THR A C 1
ATOM 888 O O . THR A 1 124 ? 26.519 -26.609 3.181 1.00 31.49 124 THR A O 1
ATOM 892 N N . ILE A 1 125 ? 24.532 -26.193 2.245 1.00 31.80 125 ILE A N 1
ATOM 893 C CA . ILE A 1 125 ? 25.058 -25.525 1.066 1.00 32.08 125 ILE A CA 1
ATOM 894 C C . ILE A 1 125 ? 25.981 -24.361 1.483 1.00 32.28 125 ILE A C 1
ATOM 895 O O . ILE A 1 125 ? 27.099 -24.242 0.973 1.00 33.34 125 ILE A O 1
ATOM 900 N N . GLU A 1 126 ? 25.535 -23.544 2.432 1.00 32.27 126 GLU A N 1
ATOM 901 C CA . GLU A 1 126 ? 26.337 -22.449 2.952 1.00 33.62 126 GLU A CA 1
ATOM 902 C C . GLU A 1 126 ? 27.684 -22.898 3.554 1.00 31.77 126 GLU A C 1
ATOM 903 O O . GLU A 1 126 ? 28.727 -22.328 3.205 1.00 31.45 126 GLU A O 1
ATOM 909 N N . THR A 1 127 ? 27.670 -23.933 4.395 1.00 30.44 127 THR A N 1
ATOM 910 C CA . THR A 1 127 ? 28.925 -24.527 4.933 1.00 30.12 127 THR A CA 1
ATOM 911 C C . THR A 1 127 ? 29.958 -24.838 3.848 1.00 29.84 127 THR A C 1
ATOM 912 O O . THR A 1 127 ? 31.164 -24.642 4.048 1.00 29.95 127 THR A O 1
ATOM 916 N N . ILE A 1 128 ? 29.474 -25.364 2.728 1.00 29.37 128 ILE A N 1
ATOM 917 C CA . ILE A 1 128 ? 30.330 -25.736 1.608 1.00 29.91 128 ILE A CA 1
ATOM 918 C C . ILE A 1 128 ? 30.935 -24.465 0.997 1.00 28.72 128 ILE A C 1
ATOM 919 O O . ILE A 1 128 ? 32.129 -24.359 0.839 1.00 28.77 128 ILE A O 1
ATOM 924 N N . LEU A 1 129 ? 30.089 -23.488 0.723 1.00 28.71 129 LEU A N 1
ATOM 925 C CA . LEU A 1 129 ? 30.524 -22.225 0.151 1.00 28.29 129 LEU A CA 1
ATOM 926 C C . LEU A 1 129 ? 31.549 -21.543 1.038 1.00 28.70 129 LEU A C 1
ATOM 927 O O . LEU A 1 129 ? 32.630 -21.242 0.564 1.00 29.78 129 LEU A O 1
ATOM 932 N N . ILE A 1 130 ? 31.237 -21.385 2.328 1.00 29.36 130 ILE A N 1
ATOM 933 C CA . ILE A 1 130 ? 32.182 -20.950 3.362 1.00 29.54 130 ILE A CA 1
ATOM 934 C C . ILE A 1 130 ? 33.488 -21.729 3.415 1.00 29.22 130 ILE A C 1
ATOM 935 O O . ILE A 1 130 ? 34.564 -21.165 3.472 1.00 29.33 130 ILE A O 1
ATOM 940 N N . SER A 1 131 ? 33.392 -23.042 3.377 1.00 29.99 131 SER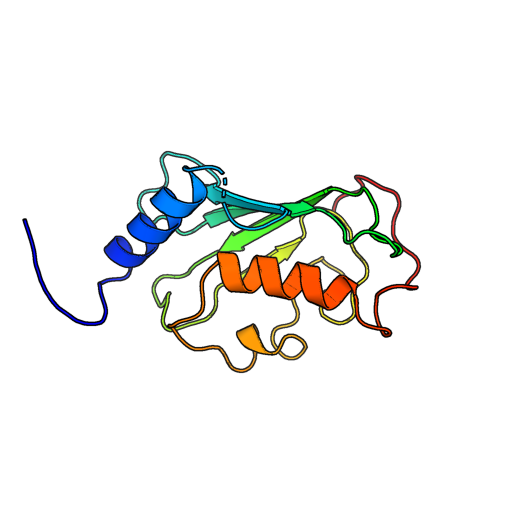 A N 1
ATOM 941 C CA . SER A 1 131 ? 34.581 -23.899 3.347 1.00 30.27 131 SER A CA 1
ATOM 942 C C . SER A 1 131 ? 35.473 -23.691 2.156 1.00 30.07 131 SER A C 1
ATOM 943 O O . SER A 1 131 ? 36.690 -23.778 2.286 1.00 30.74 131 SER A O 1
ATOM 946 N N . LEU A 1 132 ? 34.862 -23.462 0.999 1.00 30.47 132 LEU A N 1
ATOM 947 C CA . LEU A 1 132 ? 35.600 -23.189 -0.228 1.00 30.91 132 LEU A CA 1
ATOM 948 C C . LEU A 1 132 ? 36.293 -21.831 -0.188 1.00 31.00 132 LEU A C 1
ATOM 949 O O . LEU A 1 132 ? 37.446 -21.707 -0.601 1.00 30.19 132 LEU A O 1
ATOM 954 N N . ARG A 1 133 ? 35.625 -20.829 0.374 1.00 31.40 133 ARG A N 1
ATOM 955 C CA . ARG A 1 133 ? 36.273 -19.551 0.525 1.00 32.71 133 ARG A CA 1
ATOM 956 C C . ARG A 1 133 ? 37.441 -19.602 1.522 1.00 33.35 133 ARG A C 1
ATOM 957 O O . ARG A 1 133 ? 38.405 -18.881 1.360 1.00 33.42 133 ARG A O 1
ATOM 965 N N . GLN A 1 134 ? 37.366 -20.473 2.529 1.00 33.78 134 GLN A N 1
ATOM 966 C CA . GLN A 1 134 ? 38.454 -20.612 3.500 1.00 34.11 134 GLN A CA 1
ATOM 967 C C . GLN A 1 134 ? 39.640 -21.362 2.961 1.00 34.21 134 GLN A C 1
ATOM 968 O O . GLN A 1 134 ? 40.775 -21.046 3.289 1.00 33.92 134 GLN A O 1
ATOM 974 N N . GLU A 1 135 ? 39.367 -22.345 2.111 1.00 34.67 135 GLU A N 1
ATOM 975 C CA . GLU A 1 135 ? 40.403 -23.046 1.384 1.00 35.40 135 GLU A CA 1
ATOM 976 C C . GLU A 1 135 ? 41.306 -22.138 0.556 1.00 35.07 135 GLU A C 1
ATOM 977 O O . GLU A 1 135 ? 42.447 -22.502 0.307 1.00 35.33 135 GLU A O 1
ATOM 983 N N . MET A 1 136 ? 40.777 -20.998 0.105 1.00 34.70 136 MET A N 1
ATOM 984 C CA . MET A 1 136 ? 41.524 -20.039 -0.695 1.00 35.19 136 MET A CA 1
ATOM 985 C C . MET A 1 136 ? 42.629 -19.394 0.122 1.00 37.01 136 MET A C 1
ATOM 986 O O . MET A 1 136 ? 43.640 -18.989 -0.442 1.00 36.97 136 MET A O 1
ATOM 991 N N . LEU A 1 137 ? 42.418 -19.313 1.442 1.00 38.68 137 LEU A N 1
ATOM 992 C CA . LEU A 1 137 ? 43.402 -18.767 2.389 1.00 40.36 137 LEU A CA 1
ATOM 993 C C . LEU A 1 137 ? 44.536 -19.714 2.710 1.00 41.65 137 LEU A C 1
ATOM 994 O O . LEU A 1 137 ? 45.519 -19.301 3.319 1.00 43.29 137 LEU A O 1
ATOM 999 N N . SER A 1 138 ? 44.441 -20.975 2.321 1.00 42.87 138 SER A N 1
ATOM 1000 C CA . SER A 1 138 ? 45.485 -21.910 2.750 1.00 44.08 138 SER A CA 1
ATOM 1001 C C . SER A 1 138 ? 46.739 -21.709 1.921 1.00 45.48 138 SER A C 1
ATOM 1002 O O . SER A 1 138 ? 46.667 -21.102 0.851 1.00 46.30 138 SER A O 1
ATOM 1005 N N . SER A 1 139 ? 47.869 -22.250 2.395 1.00 46.37 139 SER A N 1
ATOM 1006 C CA . SER A 1 139 ? 49.173 -22.024 1.778 1.00 47.14 139 SER A CA 1
ATOM 1007 C C . SER A 1 139 ? 49.409 -22.902 0.549 1.00 47.39 139 SER A C 1
ATOM 1008 O O . SER A 1 139 ? 50.245 -22.578 -0.321 1.00 47.31 139 SER A O 1
ATOM 1011 N N . ALA A 1 140 ? 48.678 -24.012 0.473 1.00 46.82 140 ALA A N 1
ATOM 1012 C CA . ALA A 1 140 ? 48.681 -24.831 -0.734 1.00 45.86 140 ALA A CA 1
ATOM 1013 C C . ALA A 1 140 ? 47.898 -24.169 -1.895 1.00 45.55 140 ALA A C 1
ATOM 1014 O O . ALA A 1 140 ? 48.038 -24.592 -3.050 1.00 45.90 140 ALA A O 1
ATOM 1016 N N . ASN A 1 141 ? 47.100 -23.133 -1.594 1.00 44.94 141 ASN A N 1
ATOM 1017 C CA . ASN A 1 141 ? 46.231 -22.495 -2.605 1.00 44.30 141 ASN A CA 1
ATOM 1018 C C . ASN A 1 141 ? 46.487 -21.013 -2.870 1.00 44.52 141 ASN A C 1
ATOM 1019 O O . ASN A 1 141 ? 46.395 -20.579 -4.009 1.00 43.93 141 ASN A O 1
ATOM 1024 N N . LYS A 1 142 ? 46.762 -20.232 -1.826 1.00 45.74 142 LYS A N 1
ATOM 1025 C CA . LYS A 1 142 ? 46.742 -18.758 -1.930 1.00 47.34 142 LYS A CA 1
ATOM 1026 C C . LYS A 1 142 ? 47.776 -18.087 -2.854 1.00 48.37 142 LYS A C 1
ATOM 1027 O O . LYS A 1 142 ? 47.615 -16.916 -3.191 1.00 48.49 142 LYS A O 1
ATOM 1033 N N . ARG A 1 143 ? 48.824 -18.823 -3.228 1.00 49.69 143 ARG A N 1
ATOM 1034 C CA . ARG A 1 143 ? 49.858 -18.351 -4.146 1.00 51.59 143 ARG A CA 1
ATOM 1035 C C . ARG A 1 143 ? 49.853 -19.164 -5.430 1.00 51.46 143 ARG A C 1
ATOM 1036 O O . ARG A 1 143 ? 50.763 -19.044 -6.240 1.00 52.22 143 ARG A O 1
ATOM 1044 N N . LEU A 1 144 ? 48.827 -19.982 -5.619 1.00 51.63 144 LEU A N 1
ATOM 1045 C CA . LEU A 1 144 ? 48.730 -20.843 -6.793 1.00 52.35 144 LEU A CA 1
ATOM 1046 C C . LEU A 1 144 ? 48.401 -20.019 -8.057 1.00 52.57 144 LEU A C 1
ATOM 1047 O O . LEU A 1 144 ? 47.473 -19.201 -8.037 1.00 53.29 144 LEU A O 1
ATOM 1052 N N . PRO A 1 145 ? 49.182 -20.195 -9.142 1.00 52.66 145 PRO A N 1
ATOM 1053 C CA . PRO A 1 145 ? 48.861 -19.510 -10.419 1.00 52.45 145 PRO A CA 1
ATOM 1054 C C . PRO A 1 145 ? 47.488 -19.899 -11.016 1.00 51.95 145 PRO A C 1
ATOM 1055 O O . PRO A 1 145 ? 47.201 -21.083 -11.208 1.00 51.56 145 PRO A O 1
ATOM 1059 N N . GLN A 1 146 ? 46.680 -18.886 -11.328 1.00 51.56 146 GLN A N 1
ATOM 1060 C CA . GLN A 1 146 ? 45.279 -19.055 -11.711 1.00 51.31 146 GLN A CA 1
ATOM 1061 C C . GLN A 1 146 ? 45.008 -18.948 -13.217 1.00 52.34 146 GLN A C 1
ATOM 1062 O O . GLN A 1 146 ? 45.728 -18.239 -13.927 1.00 52.12 146 GLN A O 1
ATOM 1068 N N . PRO A 1 147 ? 43.935 -19.620 -13.707 1.00 53.08 147 PRO A N 1
ATOM 1069 C CA . PRO A 1 147 ? 43.460 -19.357 -15.077 1.00 53.56 147 PRO A CA 1
ATOM 1070 C C . PRO A 1 147 ? 43.111 -17.867 -15.265 1.00 54.46 147 PRO A C 1
ATOM 1071 O O . PRO A 1 147 ? 43.054 -17.121 -14.277 1.00 54.30 147 PRO A O 1
ATOM 1075 N N . ASN A 1 148 ? 42.894 -17.426 -16.506 1.00 55.51 148 ASN A N 1
ATOM 1076 C CA . ASN A 1 148 ? 42.439 -16.045 -16.732 1.00 56.87 148 ASN A CA 1
ATOM 1077 C C . ASN A 1 148 ? 41.067 -15.822 -16.107 1.00 56.97 148 ASN A C 1
ATOM 1078 O O . ASN A 1 148 ? 40.245 -16.744 -16.063 1.00 56.67 148 ASN A O 1
ATOM 1083 N N . GLU A 1 149 ? 40.834 -14.602 -15.631 1.00 57.20 149 GLU A N 1
ATOM 1084 C CA . GLU A 1 149 ? 39.589 -14.260 -14.943 1.00 57.95 149 GLU A CA 1
ATOM 1085 C C . GLU A 1 149 ? 38.361 -14.412 -15.840 1.00 57.94 149 GLU A C 1
ATOM 1086 O O . GLU A 1 149 ? 38.371 -14.004 -16.996 1.00 58.12 149 GLU A O 1
ATOM 1092 N N . GLY A 1 150 ? 37.311 -15.019 -15.289 1.00 58.17 150 GLY A N 1
ATOM 1093 C CA . GLY A 1 150 ? 36.044 -15.201 -15.995 1.00 58.03 150 GLY A CA 1
ATOM 1094 C C . GLY A 1 150 ? 35.990 -16.381 -16.951 1.00 57.69 150 GLY A C 1
ATOM 1095 O O . GLY A 1 150 ? 34.903 -16.739 -17.426 1.00 58.10 150 GLY A O 1
ATOM 1096 N N . GLU A 1 151 ? 37.153 -16.963 -17.243 1.00 56.96 151 GLU A N 1
ATOM 1097 C CA . GLU A 1 151 ? 37.260 -18.228 -17.976 1.00 56.64 151 GLU A CA 1
ATOM 1098 C C . GLU A 1 151 ? 36.434 -19.355 -17.344 1.00 56.07 151 GLU A C 1
ATOM 1099 O O . GLU A 1 151 ? 36.458 -19.540 -16.133 1.00 55.86 151 GLU A O 1
ATOM 1105 N N . VAL A 1 152 ? 35.699 -20.093 -18.175 1.00 55.89 152 VAL A N 1
ATOM 1106 C CA . VAL A 1 152 ? 34.858 -21.203 -17.722 1.00 55.40 152 VAL A CA 1
ATOM 1107 C C . VAL A 1 152 ? 35.351 -22.545 -18.269 1.00 55.38 152 VAL A C 1
ATOM 1108 O O . VAL A 1 152 ? 36.219 -22.578 -19.151 1.00 55.19 152 VAL A O 1
ATOM 1112 N N . TYR A 1 153 ? 34.810 -23.640 -17.726 1.00 55.13 153 TYR A N 1
ATOM 1113 C CA . TYR A 1 153 ? 35.027 -24.990 -18.259 1.00 55.09 153 TYR A CA 1
ATOM 1114 C C . TYR A 1 153 ? 34.043 -25.243 -19.409 1.00 55.75 153 TYR A C 1
ATOM 1115 O O . TYR A 1 153 ? 34.264 -26.113 -20.259 1.00 56.63 153 TYR A O 1
#

Secondary structure (DSSP, 8-state):
----SS---HHHHHHHHHHHHH----TTEEEEESSTT-TT--EEEEEEEPPTTSTTTT-EEEEEEE--TTTTTSPPEEEESB----TTB-TTSBB-GGGSHHHHT--TT--HHHHHHHHHHHTTSTTTTTPPPPPTT-B-

Solvent-accessible surface area: 7980 Å² total; per-residue (Å²): 212,142,184,90,152,56,122,44,69,40,54,84,29,0,88,84,10,24,125,105,8,128,118,80,30,37,148,28,10,54,12,16,35,101,56,105,120,37,163,67,18,8,40,0,53,6,45,0,68,0,23,84,62,13,50,0,86,109,48,97,2,48,2,27,0,78,0,54,115,100,2,4,90,35,31,7,70,4,66,4,60,13,66,2,84,8,59,0,15,52,147,89,0,115,15,64,108,106,74,6,116,16,7,118,74,36,69,53,116,52,38,0,22,32,0,0,66,21,0,19,105,47,0,76,42,76,70,0,64,164,53,111,36,26,116,116,52,77,99,99

InterPro domains:
  IPR000608 Ubiquitin-conjugating (UBC), catalytic core domain [PF00179] (26-135)
  IPR000608 Ubiquitin-conjugating (UBC), catalytic core domain [PS50127] (7-142)
  IPR016135 Ubiquitin-conjugating enzyme/RWD-like [G3DSA:3.10.110.10] (1-142)
  IPR016135 Ubiquitin-conjugating enzyme/RWD-like [SSF54495] (5-140)
  IPR050113 Ubiquitin-conjugating enzyme E2-like [PTHR24067] (11-129)

Radius of gyration: 15.32 Å; Cα contacts (8 Å, |Δi|>4): 243; chains: 1; bounding box: 49×29×36 Å

Sequence (140 aa):
NLYFQGIVPRSFRLLDELERGQKGVSEGVSFGLESADDITLSNWSCTIFGQPGTVFENRIYSLTIFCDDNYPDSPPTVKFDTKIEMSCVDNCGRVIKNNLHILKNWNRNYTIETILISLRQEMLSSANKRLPQPNEGEVY

B-factor: mean 43.15, std 9.47, range [18.42, 120.84]

Nearest PDB structures (foldseek):
  2q0v-assembly1_A  TM=1.007E+00  e=2.237E-29  Plasmodium falciparum 3D7
  3e95-assembly1_C  TM=9.951E-01  e=3.052E-24  Plasmodium falciparum 3D7
  1jat-assembly1_B  TM=9.693E-01  e=4.893E-17  Saccharomyces cerevisiae
  6zm3-assembly2_DDD-3  TM=9.683E-01  e=7.931E-16  Leishmania mexicana MHOM/GT/2001/U1103
  6zm3-assembly1_BBB-2  TM=9.519E-01  e=2.571E-15  Leishmania mexicana MHOM/GT/2001/U1103

CATH classification: 3.10.110.10